Protein AF-A0A443PUS0-F1 (afdb_monomer_lite)

Structure (mmCIF, N/CA/C/O backbone):
data_AF-A0A443PUS0-F1
#
_entry.id   AF-A0A443PUS0-F1
#
loop_
_atom_site.group_PDB
_atom_site.id
_atom_site.type_symbol
_atom_site.label_atom_id
_atom_site.label_alt_id
_atom_site.label_comp_id
_atom_site.label_asym_id
_atom_site.label_entity_id
_atom_site.label_seq_id
_atom_site.pdbx_PDB_ins_code
_atom_site.Cartn_x
_atom_site.Cartn_y
_atom_site.Cartn_z
_atom_site.occupancy
_atom_site.B_iso_or_equiv
_atom_site.auth_seq_id
_atom_site.auth_comp_id
_atom_site.auth_asym_id
_atom_site.auth_atom_id
_atom_site.pdbx_PDB_model_num
ATOM 1 N N . MET A 1 1 ? 34.092 22.633 -26.214 1.00 32.47 1 MET A N 1
ATOM 2 C CA . MET A 1 1 ? 33.643 21.287 -26.630 1.00 32.47 1 MET A CA 1
ATOM 3 C C . MET A 1 1 ? 32.638 20.816 -25.597 1.00 32.47 1 MET A C 1
ATOM 5 O O . MET A 1 1 ? 33.023 20.599 -24.460 1.00 32.47 1 MET A O 1
ATOM 9 N N . ASN A 1 2 ? 31.353 20.812 -25.953 1.00 32.34 2 ASN A N 1
ATOM 10 C CA . ASN A 1 2 ? 30.257 20.504 -25.036 1.00 32.34 2 ASN A CA 1
ATOM 11 C C . ASN A 1 2 ? 29.995 18.992 -25.104 1.00 32.34 2 ASN A C 1
ATOM 13 O O . ASN A 1 2 ? 29.361 18.514 -26.045 1.00 32.34 2 ASN A O 1
ATOM 17 N N . SER A 1 3 ? 30.584 18.225 -24.187 1.00 38.22 3 SER A N 1
ATOM 18 C CA . SER A 1 3 ? 30.363 16.783 -24.092 1.00 38.22 3 SER A CA 1
ATOM 19 C C . SER A 1 3 ? 28.997 16.539 -23.458 1.00 38.22 3 SER A C 1
ATOM 21 O O . SER A 1 3 ? 28.865 16.462 -22.238 1.00 38.22 3 SER A O 1
ATOM 23 N N . ASN A 1 4 ? 27.975 16.433 -24.306 1.00 37.88 4 ASN A N 1
ATOM 24 C CA . ASN A 1 4 ? 26.692 15.845 -23.945 1.00 37.88 4 ASN A CA 1
ATOM 25 C C . ASN A 1 4 ? 26.927 14.371 -23.578 1.00 37.88 4 ASN A C 1
ATOM 27 O O . ASN A 1 4 ? 26.818 13.492 -24.432 1.00 37.88 4 ASN A O 1
ATOM 31 N N . ASN A 1 5 ? 27.261 14.102 -22.316 1.00 39.91 5 ASN A N 1
ATOM 32 C CA . ASN A 1 5 ? 27.166 12.769 -21.731 1.00 39.91 5 ASN A CA 1
ATOM 33 C C . ASN A 1 5 ? 25.681 12.385 -21.679 1.00 39.91 5 ASN A C 1
ATOM 35 O O . ASN A 1 5 ? 25.011 12.558 -20.663 1.00 39.91 5 ASN A O 1
ATOM 39 N N . ARG A 1 6 ? 25.141 11.883 -22.794 1.00 48.59 6 ARG A N 1
ATOM 40 C CA . ARG A 1 6 ? 23.948 11.040 -22.737 1.00 48.59 6 ARG A CA 1
ATOM 41 C C . ARG A 1 6 ? 24.389 9.741 -22.082 1.00 48.59 6 ARG A C 1
ATOM 43 O O . ARG A 1 6 ? 25.173 8.998 -22.664 1.00 48.59 6 ARG A O 1
ATOM 50 N N . PHE A 1 7 ? 23.927 9.502 -20.862 1.00 56.00 7 PHE A N 1
ATOM 51 C CA . PHE A 1 7 ? 24.002 8.183 -20.251 1.00 56.00 7 PHE A CA 1
ATOM 52 C C . PHE A 1 7 ? 23.405 7.173 -21.244 1.00 56.00 7 PHE A C 1
ATOM 54 O O . PHE A 1 7 ? 22.243 7.303 -21.626 1.00 56.00 7 PHE A O 1
ATOM 61 N N . ASN A 1 8 ? 24.207 6.215 -21.714 1.00 60.84 8 ASN A N 1
ATOM 62 C CA . ASN A 1 8 ? 23.694 5.087 -22.487 1.00 60.84 8 ASN A CA 1
ATOM 63 C C . ASN A 1 8 ? 22.970 4.167 -21.502 1.00 60.84 8 ASN A C 1
ATOM 65 O O . ASN A 1 8 ? 23.595 3.343 -20.839 1.00 60.84 8 ASN A O 1
ATOM 69 N N . LEU A 1 9 ? 21.666 4.386 -21.357 1.00 65.19 9 LEU A N 1
ATOM 70 C CA . LEU A 1 9 ? 20.780 3.536 -20.572 1.00 65.19 9 LEU A CA 1
ATOM 71 C C . LEU A 1 9 ? 20.687 2.158 -21.226 1.00 65.19 9 LEU A C 1
ATOM 73 O O . LEU A 1 9 ? 20.678 2.059 -22.456 1.00 65.19 9 LEU A O 1
ATOM 77 N N . SER A 1 10 ? 20.579 1.099 -20.421 1.00 74.88 10 SER A N 1
ATOM 78 C CA . SER A 1 10 ? 20.200 -0.201 -20.973 1.00 74.88 10 SER A CA 1
ATOM 79 C C . SER A 1 10 ? 18.776 -0.134 -21.544 1.00 74.88 10 SER A C 1
ATOM 81 O O . SER A 1 10 ? 17.984 0.758 -21.212 1.00 74.88 10 SER A O 1
ATOM 83 N N . GLU A 1 11 ? 18.423 -1.076 -22.420 1.00 74.69 11 GLU A N 1
ATOM 84 C CA . GLU A 1 11 ? 17.060 -1.157 -22.956 1.00 74.69 11 GLU A CA 1
ATOM 85 C C . GLU A 1 11 ? 16.030 -1.358 -21.830 1.00 74.69 11 GLU A C 1
ATOM 87 O O . GLU A 1 11 ? 14.975 -0.722 -21.836 1.00 74.69 11 GLU A O 1
ATOM 92 N N . ARG A 1 12 ? 16.388 -2.155 -20.814 1.00 70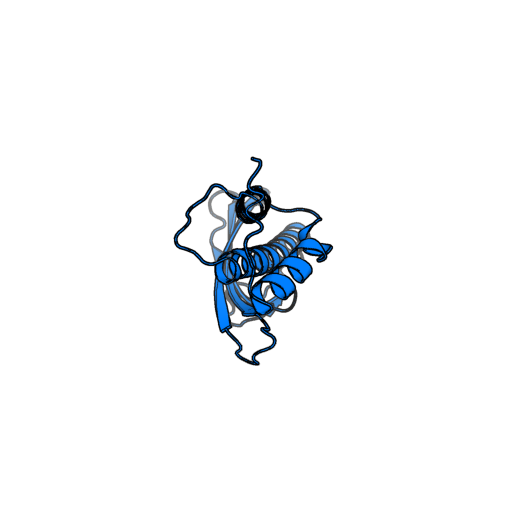.62 12 ARG A N 1
ATOM 93 C CA . ARG A 1 12 ? 15.580 -2.388 -19.609 1.00 70.62 12 ARG A CA 1
ATOM 94 C C . ARG A 1 12 ? 15.378 -1.103 -18.801 1.00 70.62 12 ARG A C 1
ATOM 96 O O . ARG A 1 12 ? 14.237 -0.748 -18.512 1.00 70.62 12 ARG A O 1
ATOM 103 N N . ASP A 1 13 ? 16.450 -0.352 -18.533 1.00 73.75 13 ASP A N 1
ATOM 104 C CA . ASP A 1 13 ? 16.368 0.944 -17.835 1.00 73.75 13 ASP A CA 1
ATOM 105 C C . ASP A 1 13 ? 15.478 1.939 -18.592 1.00 73.75 13 ASP A C 1
ATOM 107 O O . ASP A 1 13 ? 14.670 2.650 -17.996 1.00 73.75 13 ASP A O 1
ATOM 111 N N . SER A 1 14 ? 15.601 1.975 -19.921 1.00 75.25 14 SER A N 1
ATOM 112 C CA . SER A 1 14 ? 14.847 2.899 -20.775 1.00 75.25 14 SER A CA 1
ATOM 113 C C . SER A 1 14 ? 13.349 2.592 -20.772 1.00 75.25 14 SER A C 1
ATOM 115 O O . SER A 1 14 ? 12.528 3.508 -20.725 1.00 75.25 14 SER A O 1
ATOM 117 N N . ARG A 1 15 ? 12.970 1.309 -20.813 1.00 74.94 15 ARG A N 1
ATOM 118 C CA . ARG A 1 15 ? 11.564 0.884 -20.743 1.00 74.94 15 ARG A CA 1
ATOM 119 C C . ARG A 1 15 ? 10.951 1.217 -19.387 1.00 74.94 15 ARG A C 1
ATOM 121 O O . ARG A 1 15 ? 9.870 1.804 -19.342 1.00 74.94 15 ARG A O 1
ATOM 128 N N . LEU A 1 16 ? 11.657 0.907 -18.300 1.00 74.25 16 LEU A N 1
ATOM 129 C CA . LEU A 1 16 ? 11.172 1.150 -16.944 1.00 74.25 16 LEU A CA 1
ATOM 130 C C . LEU A 1 16 ? 11.025 2.652 -16.653 1.00 74.25 16 LEU A C 1
ATOM 132 O O . LEU A 1 16 ? 9.997 3.086 -16.134 1.00 74.25 16 LEU A O 1
ATOM 136 N N . LEU A 1 17 ? 11.999 3.459 -17.080 1.00 75.06 17 LEU A N 1
ATOM 137 C CA . LEU A 1 17 ? 11.934 4.915 -16.975 1.00 75.06 17 LEU A CA 1
ATOM 138 C C . LEU A 1 17 ? 10.757 5.494 -17.772 1.00 75.06 17 LEU A C 1
ATOM 140 O O . LEU A 1 17 ? 10.027 6.342 -17.265 1.00 75.06 17 LEU A O 1
ATOM 144 N N . ASN A 1 18 ? 10.527 5.012 -18.997 1.00 76.69 18 ASN A N 1
ATOM 145 C CA . ASN A 1 18 ? 9.378 5.438 -19.796 1.00 76.69 18 ASN A CA 1
ATOM 146 C C . ASN A 1 18 ? 8.045 5.057 -19.146 1.00 76.69 18 ASN A C 1
ATOM 148 O O . ASN A 1 18 ? 7.104 5.845 -19.209 1.00 76.69 18 ASN A O 1
ATOM 152 N N . ARG A 1 19 ? 7.945 3.886 -18.509 1.00 76.00 19 ARG A N 1
ATOM 153 C CA . ARG A 1 19 ? 6.742 3.499 -17.761 1.00 76.00 19 ARG A CA 1
ATOM 154 C C . ARG A 1 19 ? 6.471 4.478 -16.621 1.00 76.00 19 ARG A C 1
ATOM 156 O O . ARG A 1 19 ? 5.338 4.909 -16.470 1.00 76.00 19 ARG A O 1
ATOM 163 N N . ILE A 1 20 ? 7.508 4.879 -15.887 1.00 73.75 20 ILE A N 1
ATOM 164 C CA . ILE A 1 20 ? 7.381 5.828 -14.774 1.00 73.75 20 ILE A CA 1
ATOM 165 C C . ILE A 1 20 ? 6.938 7.209 -15.250 1.00 73.75 20 ILE A C 1
ATOM 167 O O . ILE A 1 20 ? 6.000 7.780 -14.707 1.00 73.75 20 ILE A O 1
ATOM 171 N N . LEU A 1 21 ? 7.591 7.740 -16.285 1.00 72.69 21 LEU A N 1
ATOM 172 C CA . LEU A 1 21 ? 7.293 9.080 -16.799 1.00 72.69 21 LEU A CA 1
ATOM 173 C C . LEU A 1 21 ? 5.885 9.197 -17.398 1.00 72.69 21 LEU A C 1
ATOM 175 O O . LEU A 1 21 ? 5.341 10.296 -17.456 1.00 72.69 21 LEU A O 1
ATOM 179 N N . ASN A 1 22 ? 5.313 8.082 -17.858 1.00 74.38 22 ASN A N 1
ATOM 180 C CA . ASN A 1 22 ? 4.002 8.052 -18.498 1.00 74.38 22 ASN A CA 1
ATOM 181 C C . ASN A 1 22 ? 2.890 7.479 -17.608 1.00 74.38 22 ASN A C 1
ATOM 183 O O . ASN A 1 22 ? 1.750 7.425 -18.067 1.00 74.38 22 ASN A O 1
ATOM 187 N N . ASP A 1 23 ? 3.172 7.043 -16.376 1.00 71.75 23 ASP A N 1
ATOM 188 C CA . ASP A 1 23 ? 2.122 6.554 -15.480 1.00 71.75 23 ASP A CA 1
ATOM 189 C C . ASP A 1 23 ? 1.341 7.754 -14.912 1.00 71.75 23 ASP A C 1
ATOM 191 O O . ASP A 1 23 ? 1.892 8.546 -14.141 1.00 71.75 23 ASP A O 1
ATOM 195 N N . PRO A 1 24 ? 0.052 7.916 -15.265 1.00 64.50 24 PRO A N 1
ATOM 196 C CA . PRO A 1 24 ? -0.748 9.039 -14.792 1.00 64.50 24 PRO A CA 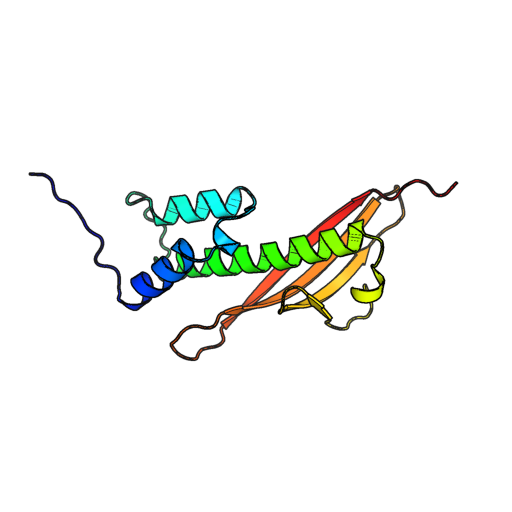1
ATOM 197 C C . PRO A 1 24 ? -0.965 8.990 -13.277 1.00 64.50 24 PRO A C 1
ATOM 199 O O . PRO A 1 24 ? -1.057 10.042 -12.651 1.00 64.50 24 PRO A O 1
ATOM 202 N N . ASN A 1 25 ? -0.974 7.795 -12.679 1.00 61.16 25 ASN A N 1
ATOM 203 C CA . ASN A 1 25 ? -1.093 7.636 -11.233 1.00 61.16 25 ASN A CA 1
ATOM 204 C C . ASN A 1 25 ? 0.214 7.993 -10.525 1.00 61.16 25 ASN A C 1
ATOM 206 O O . ASN A 1 25 ? 0.174 8.331 -9.348 1.00 61.16 25 ASN A O 1
ATOM 210 N N . LEU A 1 26 ? 1.354 7.962 -11.240 1.00 61.22 26 LEU A N 1
ATOM 211 C CA . LEU A 1 26 ? 2.616 8.516 -10.755 1.00 61.22 26 LEU A CA 1
ATOM 212 C C . LEU A 1 26 ? 2.760 10.040 -10.929 1.00 61.22 26 LEU A C 1
ATOM 214 O O . LEU A 1 26 ? 3.757 10.633 -10.520 1.00 61.22 26 LEU A O 1
ATOM 218 N N . ASN A 1 27 ? 1.766 10.704 -11.506 1.00 51.03 27 ASN A N 1
ATOM 219 C CA . ASN A 1 27 ? 1.814 12.142 -11.759 1.00 51.03 27 ASN A CA 1
ATOM 220 C C . ASN A 1 27 ? 0.827 12.927 -10.879 1.00 51.03 27 ASN A C 1
ATOM 222 O O . ASN A 1 27 ? 0.946 14.140 -10.718 1.00 51.03 27 ASN A O 1
ATOM 226 N N . THR A 1 28 ? -0.147 12.248 -10.274 1.00 48.34 28 THR A N 1
ATOM 227 C CA . THR A 1 28 ? -1.201 12.874 -9.476 1.00 48.34 28 THR A CA 1
ATOM 228 C C . THR A 1 28 ? -1.086 12.452 -8.014 1.00 48.34 28 THR A C 1
ATOM 230 O O . THR A 1 28 ? -1.368 11.307 -7.690 1.00 48.34 28 THR A O 1
ATOM 233 N N . ASN A 1 29 ? -0.730 13.401 -7.142 1.00 51.22 29 ASN A N 1
ATOM 234 C CA . ASN A 1 29 ? -0.770 13.309 -5.671 1.00 51.22 29 ASN A CA 1
ATOM 235 C C . ASN A 1 29 ? 0.334 12.514 -4.969 1.00 51.22 29 ASN A C 1
ATOM 237 O O . ASN A 1 29 ? 0.075 11.732 -4.059 1.00 51.22 29 ASN A O 1
ATOM 241 N N . TYR A 1 30 ? 1.596 12.806 -5.278 1.00 54.91 30 TYR A N 1
ATOM 242 C CA . TYR A 1 30 ? 2.678 12.261 -4.470 1.00 54.91 30 TYR A CA 1
ATOM 243 C C . TYR A 1 30 ? 3.019 13.020 -3.200 1.00 54.91 30 TYR A C 1
ATOM 245 O O . TYR A 1 30 ? 3.169 14.241 -3.186 1.00 54.91 30 TYR A O 1
ATOM 253 N N . SER A 1 31 ? 3.237 12.247 -2.130 1.00 55.94 31 SER A N 1
ATOM 254 C CA . SER A 1 31 ? 4.003 12.695 -0.973 1.00 55.94 31 SER A CA 1
ATOM 255 C C . SER A 1 31 ? 5.368 13.200 -1.461 1.00 55.94 31 SER A C 1
ATOM 257 O O . SER A 1 31 ? 5.999 12.549 -2.296 1.00 55.94 31 SER A O 1
ATOM 259 N N . GLN A 1 32 ? 5.835 14.335 -0.926 1.00 56.56 32 GLN A N 1
ATOM 260 C CA . GLN A 1 32 ? 7.132 14.963 -1.247 1.00 56.56 32 GLN A CA 1
ATOM 261 C C . GLN A 1 32 ? 8.299 13.976 -1.524 1.00 56.56 32 GLN A C 1
ATOM 263 O O . GLN A 1 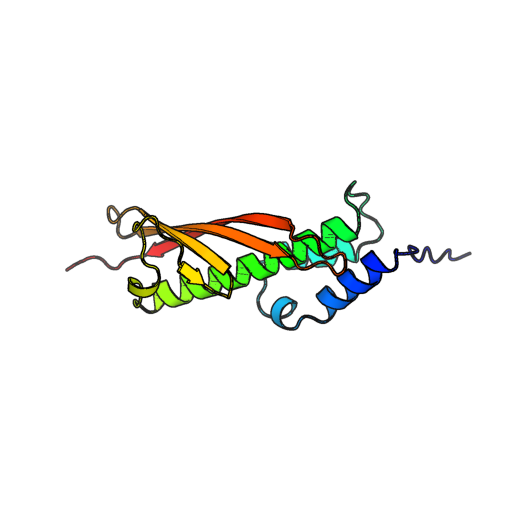32 ? 8.999 14.189 -2.516 1.00 56.56 32 GLN A O 1
ATOM 268 N N . PRO A 1 33 ? 8.473 12.863 -0.770 1.00 58.44 33 PRO A N 1
ATOM 269 C CA . PRO A 1 33 ? 9.535 11.888 -1.039 1.00 58.44 33 PRO A CA 1
ATOM 270 C C . PRO A 1 33 ? 9.592 11.319 -2.470 1.00 58.44 33 PRO A C 1
ATOM 272 O O . PRO A 1 33 ? 10.681 11.056 -2.975 1.00 58.44 33 PRO A O 1
ATOM 275 N N . ILE A 1 34 ? 8.456 11.125 -3.151 1.00 60.47 34 ILE A N 1
ATOM 276 C CA . ILE A 1 34 ? 8.438 10.502 -4.490 1.00 60.47 34 ILE A CA 1
ATOM 277 C C . ILE A 1 34 ? 8.816 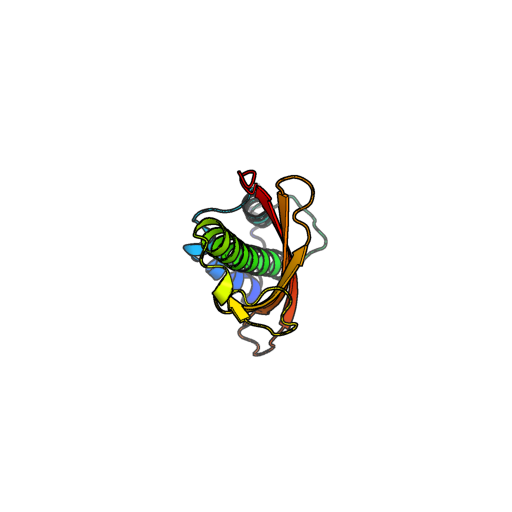11.518 -5.576 1.00 60.47 34 ILE A C 1
ATOM 279 O O . ILE A 1 34 ? 9.506 11.173 -6.534 1.00 60.47 34 ILE A O 1
ATOM 283 N N . ILE A 1 35 ? 8.443 12.789 -5.395 1.00 65.62 35 ILE A N 1
ATOM 284 C CA . ILE A 1 35 ? 8.846 13.886 -6.288 1.00 65.62 35 ILE A CA 1
ATOM 285 C C . ILE A 1 35 ? 10.365 14.091 -6.216 1.00 65.62 35 ILE A C 1
ATOM 287 O O . ILE A 1 35 ? 11.024 14.195 -7.252 1.00 65.62 35 ILE A O 1
ATOM 291 N N . GLU A 1 36 ? 10.932 14.093 -5.006 1.00 63.97 36 GLU A N 1
ATOM 292 C CA . GLU A 1 36 ? 12.383 14.178 -4.802 1.00 63.97 36 GLU A CA 1
ATOM 293 C C . GLU A 1 36 ? 13.116 12.976 -5.419 1.00 63.97 36 GLU A C 1
ATOM 295 O O . GLU A 1 36 ? 14.158 13.144 -6.062 1.00 63.97 36 GLU A O 1
ATOM 300 N N . LEU A 1 37 ? 12.545 11.771 -5.314 1.00 65.81 37 LEU A N 1
ATOM 301 C CA . LEU A 1 37 ? 13.109 10.566 -5.920 1.00 65.81 37 LEU A CA 1
ATOM 302 C C . LEU A 1 37 ? 13.081 10.620 -7.459 1.00 65.81 37 LEU A C 1
ATOM 304 O O . LEU A 1 37 ? 14.110 10.353 -8.083 1.00 65.81 37 LEU A O 1
ATOM 308 N N . ILE A 1 38 ? 11.973 11.043 -8.083 1.00 67.19 38 ILE A N 1
ATOM 309 C CA . ILE A 1 38 ? 11.880 11.257 -9.543 1.00 67.19 38 ILE A CA 1
ATOM 310 C C . ILE A 1 38 ? 12.920 12.292 -10.002 1.00 67.19 38 ILE A C 1
ATOM 312 O O . ILE A 1 38 ? 13.662 12.053 -10.960 1.00 67.19 38 ILE A O 1
ATOM 316 N N . ALA A 1 39 ? 13.038 13.416 -9.288 1.00 69.62 39 ALA A N 1
ATOM 317 C CA . ALA A 1 39 ? 14.034 14.446 -9.582 1.00 69.62 39 ALA A CA 1
ATOM 318 C C . ALA A 1 39 ? 15.476 13.914 -9.470 1.00 69.62 39 ALA A C 1
ATOM 320 O O . ALA A 1 39 ? 16.350 14.311 -10.247 1.00 69.62 39 ALA A O 1
ATOM 321 N N . SER A 1 40 ? 15.732 12.970 -8.558 1.00 67.00 40 SER A N 1
ATOM 322 C CA . SER A 1 40 ? 17.044 12.334 -8.397 1.00 67.00 40 SER A CA 1
ATOM 323 C C . SER A 1 40 ? 17.414 11.382 -9.547 1.00 67.00 40 SER A C 1
ATOM 325 O O . SER A 1 40 ? 18.597 11.234 -9.859 1.00 67.00 40 SER A O 1
ATOM 327 N N . ILE A 1 41 ? 16.433 10.764 -10.219 1.00 64.69 41 ILE A N 1
ATOM 328 C CA . ILE A 1 41 ? 16.674 9.944 -11.421 1.00 64.69 41 ILE A CA 1
ATOM 329 C C . ILE A 1 41 ? 17.100 10.816 -12.596 1.00 64.69 41 ILE A C 1
ATOM 331 O O . ILE A 1 41 ? 18.017 10.463 -13.335 1.00 64.69 41 ILE A O 1
ATOM 335 N N . LEU A 1 42 ? 16.450 11.966 -12.751 1.00 65.81 42 LEU A N 1
ATOM 336 C CA . LEU A 1 42 ? 16.709 12.904 -13.842 1.00 65.81 42 LEU A CA 1
ATOM 337 C C . LEU A 1 42 ? 17.988 13.730 -13.624 1.00 65.81 42 LEU A C 1
ATOM 339 O O . LEU A 1 42 ? 18.439 14.416 -14.541 1.00 65.81 42 LEU A O 1
ATOM 343 N N . SER A 1 43 ? 18.582 13.657 -12.428 1.00 67.06 43 SER A N 1
ATOM 344 C CA . SER A 1 43 ? 19.778 14.407 -12.046 1.00 67.06 43 SER A CA 1
ATOM 345 C C . SER A 1 43 ? 21.064 13.670 -12.462 1.00 67.06 43 SER A C 1
ATOM 347 O O . SER A 1 43 ? 21.408 12.648 -11.865 1.00 67.06 43 SER A O 1
ATOM 349 N N . PRO A 1 44 ? 21.851 14.200 -13.420 1.00 55.16 44 PRO A N 1
ATOM 350 C CA . PRO A 1 44 ? 23.074 13.555 -13.913 1.00 55.16 44 PRO A CA 1
ATOM 351 C C . PRO A 1 44 ? 24.256 13.591 -12.923 1.00 55.16 44 PRO A C 1
ATOM 353 O O . PRO A 1 44 ? 25.304 13.016 -13.207 1.00 55.16 44 PRO A O 1
ATOM 356 N N . SER A 1 45 ? 24.121 14.289 -11.789 1.00 55.59 45 SER A N 1
ATOM 357 C CA . SER A 1 45 ? 25.203 14.571 -10.832 1.00 55.59 45 SER A CA 1
ATOM 358 C C . SER A 1 45 ? 25.257 13.640 -9.618 1.00 55.59 45 SER A C 1
ATOM 360 O O . SER A 1 45 ? 26.256 13.646 -8.901 1.00 55.59 45 SER A O 1
ATOM 362 N N . LEU A 1 46 ? 24.218 12.843 -9.360 1.00 50.78 46 LEU A N 1
ATOM 363 C CA . LEU A 1 46 ? 24.166 11.996 -8.171 1.00 50.78 46 LEU A CA 1
ATOM 364 C C . LEU A 1 46 ? 24.702 10.599 -8.484 1.00 50.78 46 LEU A C 1
ATOM 366 O O . LEU A 1 46 ? 23.997 9.723 -8.996 1.00 50.78 46 LEU A O 1
ATOM 370 N N . SER A 1 47 ? 25.961 10.393 -8.098 1.00 55.84 47 SER A N 1
ATOM 371 C CA . SER A 1 47 ? 26.595 9.088 -7.921 1.00 55.84 47 SER A CA 1
ATOM 372 C C . SER A 1 47 ? 25.967 8.317 -6.749 1.00 55.84 47 SER A C 1
ATOM 374 O O . SER A 1 47 ? 26.676 7.868 -5.847 1.00 55.84 47 SER A O 1
ATOM 376 N N . LEU A 1 48 ? 24.640 8.159 -6.708 1.00 51.72 48 LEU A N 1
ATOM 377 C CA . LEU A 1 48 ? 24.098 7.075 -5.898 1.00 51.72 48 LEU A CA 1
ATOM 378 C C . LEU A 1 48 ? 24.642 5.784 -6.506 1.00 51.72 48 LEU A C 1
ATOM 380 O O . LEU A 1 48 ? 24.477 5.554 -7.704 1.00 51.72 48 LEU A O 1
ATOM 384 N N . SER A 1 49 ? 25.248 4.942 -5.672 1.00 64.00 49 SER A N 1
ATOM 385 C CA . SER A 1 49 ? 25.708 3.573 -5.962 1.00 64.00 49 SER A CA 1
ATOM 386 C C . SER A 1 49 ? 24.602 2.627 -6.463 1.00 64.00 49 SER A C 1
ATOM 388 O O . SER A 1 49 ? 24.823 1.429 -6.602 1.00 64.00 49 SER A O 1
ATOM 390 N N . ILE A 1 50 ? 23.409 3.166 -6.704 1.00 67.44 50 ILE A N 1
ATOM 391 C CA . ILE A 1 50 ? 22.175 2.492 -7.062 1.00 67.44 50 ILE A CA 1
ATOM 392 C C . ILE A 1 50 ? 21.924 2.732 -8.555 1.00 67.44 50 ILE A C 1
ATOM 394 O O . ILE A 1 50 ? 21.907 3.884 -9.012 1.00 67.44 50 ILE A O 1
ATOM 398 N N . SER A 1 51 ? 21.745 1.636 -9.298 1.00 76.31 51 SER A N 1
ATOM 399 C CA . SER A 1 51 ? 21.473 1.642 -10.738 1.00 76.31 51 SER A CA 1
ATOM 400 C C . SER A 1 51 ? 20.155 2.352 -11.061 1.00 76.31 51 SER A C 1
ATOM 402 O O . SER A 1 51 ? 19.296 2.540 -10.201 1.00 76.31 51 SER A O 1
ATOM 404 N N . ILE A 1 52 ? 19.980 2.761 -12.317 1.00 72.88 52 ILE A N 1
ATOM 405 C CA . ILE A 1 52 ? 18.747 3.426 -12.757 1.00 72.88 52 ILE A CA 1
ATOM 406 C C . ILE A 1 52 ? 17.549 2.486 -12.633 1.00 72.88 52 ILE A C 1
ATOM 408 O O . ILE A 1 52 ? 16.508 2.932 -12.158 1.00 72.88 52 ILE A O 1
ATOM 412 N N . TYR A 1 53 ? 17.725 1.201 -12.944 1.00 76.00 53 TYR A N 1
ATOM 413 C CA . TYR A 1 53 ? 16.770 0.142 -12.635 1.00 76.00 53 TYR A CA 1
ATOM 414 C C . TYR A 1 53 ? 16.299 0.182 -11.178 1.00 76.00 53 TYR A C 1
ATOM 416 O O . TYR A 1 53 ? 15.105 0.325 -10.932 1.00 76.00 53 TYR A O 1
ATOM 424 N N . GLU A 1 54 ? 17.220 0.143 -10.213 1.00 76.94 54 GLU A N 1
ATOM 425 C CA . GLU A 1 54 ? 16.861 0.150 -8.791 1.00 76.94 54 GLU A CA 1
ATOM 426 C C . GLU A 1 54 ? 16.165 1.452 -8.376 1.00 76.94 54 GLU A C 1
ATOM 428 O O . GLU A 1 54 ? 15.184 1.430 -7.636 1.00 76.94 54 GLU A O 1
ATOM 433 N N . ARG A 1 55 ? 16.595 2.607 -8.902 1.00 75.69 55 ARG A N 1
ATOM 434 C CA . ARG A 1 55 ? 15.901 3.878 -8.628 1.00 75.69 55 ARG A CA 1
ATOM 435 C C . ARG A 1 55 ? 14.475 3.874 -9.179 1.00 75.69 55 ARG A C 1
ATOM 437 O O . ARG A 1 55 ? 13.546 4.291 -8.494 1.00 75.69 55 ARG A O 1
ATOM 444 N N . CYS A 1 56 ? 14.298 3.408 -10.412 1.00 76.31 56 CYS A N 1
ATOM 445 C CA . CYS A 1 56 ? 12.992 3.306 -11.053 1.00 76.31 56 CYS A CA 1
ATOM 446 C C . CYS A 1 56 ? 12.078 2.340 -10.288 1.00 76.31 56 CYS A C 1
ATOM 448 O O . CYS A 1 56 ? 10.916 2.638 -10.024 1.00 76.31 56 CYS A O 1
ATOM 450 N N . ARG A 1 57 ? 12.630 1.204 -9.868 1.00 78.81 57 ARG A N 1
ATOM 451 C CA . ARG A 1 57 ? 11.954 0.205 -9.051 1.00 78.81 57 ARG A CA 1
ATOM 452 C C . ARG A 1 57 ? 11.417 0.798 -7.747 1.00 78.81 57 ARG A C 1
ATOM 454 O O . ARG A 1 57 ? 10.236 0.631 -7.458 1.00 78.81 57 ARG A O 1
ATOM 461 N N . LEU A 1 58 ? 12.240 1.559 -7.021 1.00 79.62 58 LEU A N 1
ATOM 462 C CA . LEU A 1 58 ? 11.829 2.255 -5.795 1.00 79.62 58 LEU A CA 1
ATOM 463 C C . LEU A 1 58 ? 10.673 3.240 -6.026 1.00 79.62 58 LEU A C 1
ATOM 465 O O . LEU A 1 58 ? 9.784 3.333 -5.185 1.00 79.62 58 LEU A O 1
ATOM 469 N N . ILE A 1 59 ? 10.645 3.946 -7.162 1.00 78.44 59 ILE A N 1
ATOM 470 C CA . ILE A 1 59 ? 9.530 4.851 -7.497 1.00 78.44 59 ILE A CA 1
ATOM 471 C C . ILE A 1 59 ? 8.228 4.079 -7.681 1.00 78.44 59 ILE A C 1
ATOM 473 O O . ILE A 1 59 ? 7.190 4.517 -7.190 1.00 78.44 59 ILE A O 1
ATOM 477 N N . ILE A 1 60 ? 8.271 2.944 -8.381 1.00 79.00 60 ILE A N 1
ATOM 478 C CA . ILE A 1 60 ? 7.073 2.130 -8.604 1.00 79.00 60 ILE A CA 1
ATOM 479 C C . ILE A 1 60 ? 6.544 1.611 -7.267 1.00 79.00 60 ILE A C 1
ATOM 481 O O . ILE A 1 60 ? 5.355 1.754 -7.000 1.00 79.00 60 ILE A O 1
ATOM 485 N N . VAL A 1 61 ? 7.422 1.079 -6.408 1.00 82.75 61 VAL A N 1
ATOM 486 C CA . VAL A 1 61 ? 7.041 0.623 -5.061 1.00 82.75 61 VAL A CA 1
ATOM 487 C C . VAL A 1 61 ? 6.394 1.759 -4.281 1.00 82.75 61 VAL A C 1
ATOM 489 O O . VAL A 1 61 ? 5.262 1.621 -3.836 1.00 82.75 61 VAL A O 1
ATOM 492 N N . ALA A 1 62 ? 7.053 2.914 -4.191 1.00 82.12 62 ALA A N 1
ATOM 493 C CA . ALA A 1 62 ? 6.527 4.048 -3.441 1.00 82.12 62 ALA A CA 1
ATOM 494 C C . ALA A 1 62 ? 5.171 4.546 -3.985 1.00 82.12 62 ALA A C 1
ATOM 496 O O . ALA A 1 62 ? 4.310 4.974 -3.214 1.00 82.12 62 ALA A O 1
ATOM 497 N N . GLY A 1 63 ? 4.958 4.461 -5.301 1.00 81.88 63 GLY A N 1
ATOM 498 C CA . GLY A 1 63 ? 3.679 4.773 -5.932 1.00 81.88 63 GLY A CA 1
ATOM 499 C C . GLY A 1 63 ? 2.560 3.804 -5.554 1.00 81.88 63 GLY A C 1
ATOM 500 O O . GLY A 1 63 ? 1.464 4.230 -5.192 1.00 81.88 63 GLY A O 1
ATOM 501 N N . GLU A 1 64 ? 2.836 2.502 -5.574 1.00 87.06 64 GLU A N 1
ATOM 502 C CA . GLU A 1 64 ? 1.878 1.483 -5.136 1.00 87.06 64 GLU A CA 1
ATOM 503 C C . GLU A 1 64 ? 1.588 1.581 -3.627 1.00 87.06 64 GLU A C 1
ATOM 505 O O . GLU A 1 64 ? 0.428 1.513 -3.218 1.00 87.06 64 GLU A O 1
ATOM 510 N N . GLU A 1 65 ? 2.602 1.856 -2.798 1.00 88.56 65 GLU A N 1
ATOM 511 C CA . GLU A 1 65 ? 2.415 2.136 -1.367 1.00 88.56 65 GLU A CA 1
ATOM 512 C C . GLU A 1 65 ? 1.503 3.347 -1.141 1.00 88.56 65 GLU A C 1
ATOM 514 O O . GLU A 1 65 ? 0.711 3.370 -0.194 1.00 88.56 65 GLU A O 1
ATOM 519 N N . ALA A 1 66 ? 1.615 4.369 -1.996 1.00 87.06 66 ALA A N 1
ATOM 520 C CA . ALA A 1 66 ? 0.773 5.552 -1.918 1.00 87.06 66 ALA A CA 1
ATOM 521 C C . ALA A 1 66 ? -0.692 5.256 -2.216 1.00 87.06 66 ALA A C 1
ATOM 523 O O . ALA A 1 66 ? -1.543 5.685 -1.440 1.00 87.06 66 ALA A O 1
ATOM 524 N N . LYS A 1 67 ? -0.975 4.448 -3.239 1.00 89.19 67 LYS A N 1
ATOM 525 C CA . LYS A 1 67 ? -2.342 4.010 -3.553 1.00 89.19 67 LYS A CA 1
ATOM 526 C C . LYS A 1 67 ? -2.969 3.240 -2.394 1.00 89.19 67 LYS A C 1
ATOM 528 O O . LYS A 1 67 ? -4.089 3.543 -1.993 1.00 89.19 67 LYS A O 1
ATOM 533 N N . VAL A 1 68 ? -2.227 2.293 -1.808 1.00 92.31 68 VAL A N 1
ATOM 534 C CA . VAL A 1 68 ? -2.702 1.534 -0.638 1.00 92.31 68 VAL A CA 1
ATOM 535 C C . VAL A 1 68 ? -3.010 2.476 0.523 1.00 92.31 68 VAL A C 1
ATOM 537 O O . VAL A 1 68 ? -4.079 2.390 1.121 1.00 92.31 68 VAL A O 1
ATOM 540 N N . ARG A 1 69 ? -2.094 3.398 0.839 1.00 93.25 69 ARG A N 1
ATOM 541 C CA . ARG A 1 69 ? -2.285 4.364 1.927 1.00 93.25 69 ARG A CA 1
ATOM 542 C C . ARG A 1 69 ? -3.508 5.243 1.699 1.00 93.25 69 ARG A C 1
ATOM 544 O O . ARG A 1 69 ? -4.290 5.419 2.625 1.00 93.25 69 ARG A O 1
ATOM 551 N N . GLU A 1 70 ? -3.662 5.800 0.501 1.00 92.38 70 GLU A N 1
ATOM 552 C CA . GLU A 1 70 ? -4.802 6.654 0.160 1.00 92.38 70 GLU A CA 1
ATOM 553 C C . GLU A 1 70 ? -6.129 5.911 0.313 1.00 92.38 70 GLU A C 1
ATOM 555 O O . GLU A 1 70 ? -7.061 6.456 0.903 1.00 92.38 70 GLU A O 1
ATOM 560 N N . GLU A 1 71 ? -6.206 4.658 -0.140 1.00 94.62 71 GLU A N 1
ATOM 561 C CA . GLU A 1 71 ? -7.421 3.854 -0.016 1.00 94.62 71 GLU A CA 1
ATOM 562 C C . GLU A 1 71 ? -7.725 3.488 1.444 1.00 94.62 71 GLU A C 1
ATOM 564 O O . GLU A 1 71 ? -8.862 3.661 1.881 1.00 94.62 71 GLU A O 1
ATOM 569 N N . ILE A 1 72 ? -6.724 3.085 2.239 1.00 94.38 72 ILE A N 1
ATOM 570 C CA . ILE A 1 72 ? -6.913 2.816 3.678 1.00 94.38 72 ILE A CA 1
ATOM 571 C C . ILE A 1 72 ? -7.388 4.075 4.399 1.00 94.38 72 ILE A C 1
ATOM 573 O O . ILE A 1 72 ? -8.385 4.027 5.115 1.00 94.38 72 ILE A O 1
ATOM 577 N N . VAL A 1 73 ? -6.715 5.211 4.194 1.00 93.62 73 VAL A N 1
ATOM 578 C CA . VAL A 1 73 ? -7.092 6.486 4.821 1.00 93.62 73 VAL A CA 1
ATOM 579 C C . VAL A 1 73 ? -8.497 6.903 4.390 1.00 93.62 73 VAL A C 1
ATOM 581 O O . VAL A 1 73 ? -9.290 7.326 5.228 1.00 93.62 73 VAL A O 1
ATOM 584 N N . SER A 1 74 ? -8.842 6.747 3.110 1.00 94.44 74 SER A N 1
ATOM 585 C CA . SER A 1 74 ? -10.181 7.048 2.599 1.00 94.44 74 SER A CA 1
ATOM 586 C C . SER A 1 74 ? -11.254 6.181 3.264 1.00 94.44 74 SER A C 1
ATOM 588 O O . SER A 1 74 ? -12.264 6.710 3.735 1.00 94.44 74 SER A O 1
ATOM 590 N N . ILE A 1 75 ? -11.020 4.869 3.374 1.00 95.00 75 ILE A N 1
ATOM 591 C CA . ILE A 1 75 ? -11.935 3.937 4.040 1.00 95.00 75 ILE A CA 1
ATOM 592 C C . ILE A 1 75 ? -12.081 4.294 5.523 1.00 95.00 75 ILE A C 1
ATOM 594 O O . ILE A 1 75 ? -13.211 4.382 6.010 1.00 95.00 75 ILE A O 1
ATOM 598 N N . THR A 1 76 ? -10.976 4.567 6.219 1.00 92.94 76 THR A N 1
ATOM 599 C CA . THR A 1 76 ? -10.981 4.999 7.622 1.00 92.94 76 THR A CA 1
ATOM 600 C C . THR A 1 76 ? -11.817 6.261 7.813 1.00 92.94 76 THR A C 1
ATOM 602 O O . THR A 1 76 ? -12.769 6.251 8.588 1.00 92.94 76 THR A O 1
ATOM 605 N N . LEU A 1 77 ? -11.545 7.314 7.038 1.00 91.25 77 LEU A N 1
ATOM 606 C CA . LEU A 1 77 ? -12.267 8.587 7.125 1.00 91.25 77 LEU A CA 1
ATOM 607 C C . LEU A 1 77 ? -13.751 8.473 6.747 1.00 91.25 77 LEU A C 1
ATOM 609 O O . LEU A 1 77 ? -14.569 9.255 7.226 1.00 91.25 77 LEU A O 1
ATOM 613 N N . SER A 1 78 ? -14.119 7.506 5.902 1.00 92.19 78 SER A N 1
ATOM 614 C CA . SER A 1 78 ? -15.521 7.235 5.559 1.00 92.19 78 SER A CA 1
ATOM 615 C C . SER A 1 78 ? -16.307 6.541 6.679 1.00 92.19 78 SER A C 1
ATOM 617 O O . SER A 1 78 ? -17.532 6.451 6.606 1.00 92.19 78 SER A O 1
ATOM 619 N N . GLY A 1 79 ? -15.617 6.001 7.690 1.00 89.31 79 GLY A N 1
ATOM 620 C CA . GLY A 1 79 ? -16.202 5.178 8.747 1.00 89.31 79 GLY A CA 1
ATOM 621 C C . GLY A 1 79 ? -16.512 3.731 8.336 1.00 89.31 79 GLY A C 1
ATOM 622 O O . GLY A 1 79 ? -16.817 2.915 9.206 1.00 89.31 79 GLY A O 1
ATOM 623 N N . ASN A 1 80 ? -16.381 3.359 7.054 1.00 90.44 80 ASN A N 1
ATOM 624 C CA . ASN A 1 80 ? -16.651 2.006 6.540 1.00 90.44 80 ASN A CA 1
ATOM 625 C C . ASN A 1 80 ? -15.497 1.013 6.800 1.00 90.44 80 ASN A C 1
ATOM 627 O O . ASN A 1 80 ? -15.001 0.309 5.914 1.00 90.44 80 ASN A O 1
ATOM 631 N N . THR A 1 81 ? -15.047 0.968 8.048 1.00 92.88 81 THR A N 1
ATOM 632 C CA . THR A 1 81 ? -13.831 0.255 8.458 1.00 92.88 81 THR A CA 1
ATOM 633 C C . THR A 1 81 ? -13.985 -1.265 8.540 1.00 92.88 81 THR A C 1
ATOM 635 O O . THR A 1 81 ? -12.984 -1.976 8.618 1.00 92.88 81 THR A O 1
ATOM 638 N N . GLU A 1 82 ? -15.209 -1.798 8.459 1.00 93.94 82 GLU A N 1
ATOM 639 C CA . GLU A 1 82 ? -15.467 -3.247 8.466 1.00 93.94 82 GLU A CA 1
ATOM 640 C C . GLU A 1 82 ? -14.762 -3.967 7.307 1.00 93.94 82 GLU A C 1
ATOM 642 O O . GLU A 1 82 ? -14.244 -5.075 7.472 1.00 93.94 82 GLU A O 1
ATOM 647 N N . SER A 1 83 ? -14.680 -3.302 6.150 1.00 93.12 83 SER A N 1
ATOM 648 C CA . SER A 1 83 ? -14.001 -3.807 4.951 1.00 93.12 83 SER A CA 1
ATOM 649 C C . SER A 1 83 ? -12.500 -4.049 5.154 1.00 93.12 83 SER A C 1
ATOM 651 O O . SER A 1 83 ? -11.938 -4.950 4.533 1.00 93.12 83 SER A O 1
ATOM 653 N N . LEU A 1 84 ? -11.867 -3.314 6.076 1.00 94.81 84 LEU A N 1
ATOM 654 C CA . LEU A 1 84 ? -10.443 -3.442 6.397 1.00 94.81 84 LEU A CA 1
ATOM 655 C C . LEU A 1 84 ? -10.139 -4.677 7.250 1.00 94.81 84 LEU A C 1
ATOM 657 O O . LEU A 1 84 ? -8.982 -5.077 7.355 1.00 94.81 84 LEU A O 1
ATOM 661 N N . ARG A 1 85 ? -11.162 -5.279 7.878 1.00 95.25 85 ARG A N 1
ATOM 662 C CA . ARG A 1 85 ? -11.039 -6.474 8.734 1.00 95.25 85 ARG A CA 1
ATOM 663 C C . ARG A 1 85 ? -9.868 -6.366 9.722 1.00 95.25 85 ARG A C 1
ATOM 665 O O . ARG A 1 85 ? -9.115 -7.326 9.918 1.00 95.25 85 ARG A O 1
ATOM 672 N N . ALA A 1 86 ? -9.718 -5.188 10.327 1.00 94.62 86 ALA A N 1
ATOM 673 C CA . ALA A 1 86 ? -8.618 -4.878 11.230 1.00 94.62 86 ALA A CA 1
ATOM 674 C C . ALA A 1 86 ? -8.514 -5.897 12.374 1.00 94.62 86 ALA A C 1
ATOM 676 O O . ALA A 1 86 ? -9.526 -6.352 12.910 1.00 94.62 86 ALA A O 1
ATOM 677 N N . ASN A 1 87 ? -7.284 -6.250 12.750 1.00 95.25 87 ASN A N 1
ATOM 678 C CA . ASN A 1 87 ? -6.962 -7.217 13.806 1.00 95.25 87 ASN A CA 1
ATOM 679 C C . ASN A 1 87 ? -7.498 -8.647 13.570 1.00 95.25 87 ASN A C 1
ATOM 681 O O . ASN A 1 87 ? -7.441 -9.479 14.473 1.00 95.25 87 ASN A O 1
ATOM 685 N N . SER A 1 88 ? -7.985 -8.977 12.366 1.00 93.88 88 SER A N 1
ATOM 686 C CA . SER A 1 88 ? -8.471 -10.331 12.048 1.00 93.88 88 SER A CA 1
ATOM 687 C C . SER A 1 88 ? -7.355 -11.358 11.821 1.00 93.88 88 SER A C 1
ATOM 689 O O . SER A 1 88 ? -7.627 -12.557 11.757 1.00 93.88 88 SER A O 1
ATOM 691 N N . GLY A 1 89 ? -6.111 -10.897 11.641 1.00 90.94 89 GLY A N 1
ATOM 692 C CA . GLY A 1 89 ? -4.983 -11.728 11.211 1.00 90.94 89 GLY A CA 1
ATOM 693 C C . GLY A 1 89 ? -5.087 -12.216 9.760 1.00 90.94 89 GLY A C 1
ATOM 694 O O . GLY A 1 89 ? -4.266 -13.027 9.337 1.00 90.94 89 GLY A O 1
ATOM 695 N N . GLN A 1 90 ? -6.087 -11.755 9.001 1.00 92.06 90 GLN A N 1
ATOM 696 C CA . GLN A 1 90 ? -6.290 -12.113 7.599 1.00 92.06 90 GLN A CA 1
ATOM 697 C C . 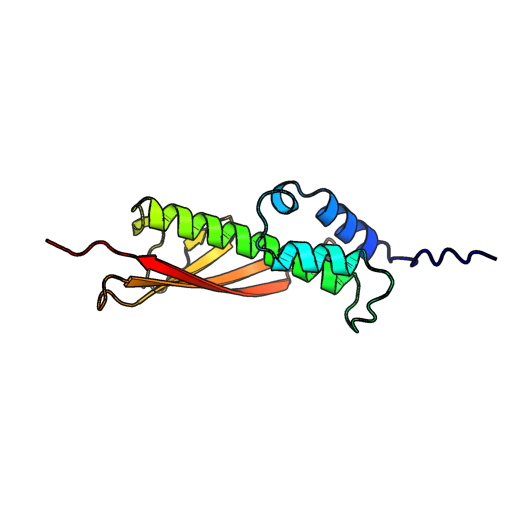GLN A 1 90 ? -5.941 -10.941 6.683 1.00 92.06 90 GLN A C 1
ATOM 699 O O . GLN A 1 90 ? -6.222 -9.788 7.004 1.00 92.06 90 GLN A O 1
ATOM 704 N N . GLY A 1 91 ? -5.361 -11.265 5.527 1.00 92.62 91 GLY A N 1
ATOM 705 C CA . GLY A 1 91 ? -5.123 -10.294 4.467 1.00 92.62 91 GLY A CA 1
ATOM 706 C C . GLY A 1 91 ? -6.422 -9.879 3.773 1.00 92.62 91 GLY A C 1
ATOM 707 O O . GLY A 1 91 ? -7.330 -10.696 3.586 1.00 92.62 91 GLY A O 1
ATOM 708 N N . VAL A 1 92 ? -6.503 -8.605 3.404 1.00 94.69 92 VAL A N 1
ATOM 709 C CA . VAL A 1 92 ? -7.574 -8.007 2.605 1.00 94.69 92 VAL A CA 1
ATOM 710 C C . VAL A 1 92 ? -6.992 -7.357 1.358 1.00 94.69 92 VAL A C 1
ATOM 712 O O . VAL A 1 92 ? -5.857 -6.886 1.363 1.00 94.69 92 VAL A O 1
ATOM 715 N N . MET A 1 93 ? -7.771 -7.338 0.277 1.00 94.50 93 MET A N 1
ATOM 716 C CA . MET A 1 93 ? -7.372 -6.654 -0.950 1.00 94.50 93 MET A CA 1
ATOM 717 C C . MET A 1 93 ? -7.637 -5.156 -0.812 1.00 94.50 93 MET A C 1
ATOM 719 O O . MET A 1 93 ? -8.783 -4.760 -0.617 1.00 94.50 93 MET A O 1
ATOM 723 N N . VAL A 1 94 ? -6.591 -4.347 -0.954 1.00 93.06 94 VAL A N 1
ATOM 724 C CA . VAL A 1 94 ? -6.644 -2.880 -0.960 1.00 93.06 94 VAL A CA 1
ATOM 725 C C . VAL A 1 94 ? -5.759 -2.383 -2.095 1.00 93.06 94 VAL A C 1
ATOM 727 O O . VAL A 1 94 ? -4.608 -2.801 -2.201 1.00 93.06 94 VAL A O 1
ATOM 730 N N . ALA A 1 95 ? -6.287 -1.534 -2.974 1.00 90.69 95 ALA A N 1
ATOM 731 C CA . ALA A 1 95 ? -5.593 -1.004 -4.149 1.00 90.69 95 ALA A CA 1
ATOM 732 C C . ALA A 1 95 ? -4.942 -2.079 -5.044 1.00 90.69 95 ALA A C 1
ATOM 734 O O . ALA A 1 95 ? -3.937 -1.829 -5.701 1.00 90.69 95 ALA A O 1
ATOM 735 N N . GLY A 1 96 ? -5.501 -3.296 -5.068 1.00 89.81 96 GLY A N 1
ATOM 736 C CA . GLY A 1 96 ? -4.941 -4.433 -5.810 1.00 89.81 96 GLY A CA 1
ATOM 737 C C . GLY A 1 96 ? -3.843 -5.216 -5.078 1.00 89.81 96 GLY A C 1
ATOM 738 O O . GLY A 1 96 ? -3.323 -6.178 -5.639 1.00 89.81 96 GLY A O 1
ATOM 739 N N . HIS A 1 97 ? -3.543 -4.875 -3.823 1.00 91.06 97 HIS A N 1
ATOM 740 C CA . HIS A 1 97 ? -2.522 -5.520 -2.994 1.00 91.06 97 HIS A CA 1
ATOM 741 C C . HIS A 1 97 ? -3.148 -6.241 -1.801 1.00 91.06 97 HIS A C 1
ATOM 743 O O . HIS A 1 97 ? -4.127 -5.774 -1.225 1.00 91.06 97 HIS A O 1
ATOM 749 N N . ASN A 1 98 ? -2.580 -7.383 -1.414 1.00 92.81 98 ASN A N 1
ATOM 750 C CA . ASN A 1 98 ? -3.013 -8.112 -0.223 1.00 92.81 98 ASN A CA 1
ATOM 751 C C . ASN A 1 98 ? -2.296 -7.556 1.015 1.00 92.81 98 ASN A C 1
ATOM 753 O O . ASN A 1 98 ? -1.071 -7.666 1.119 1.00 92.81 98 ASN A O 1
ATOM 757 N N . VAL A 1 99 ? -3.055 -6.977 1.946 1.00 95.06 99 VAL A N 1
ATOM 758 C CA . VAL A 1 99 ? -2.534 -6.296 3.138 1.00 95.06 99 VAL A CA 1
ATOM 759 C C . VAL A 1 99 ? -3.195 -6.809 4.412 1.00 95.06 99 VAL A C 1
ATOM 761 O O . VAL A 1 99 ? -4.398 -7.049 4.451 1.00 95.06 99 VAL A O 1
ATOM 764 N N . CYS A 1 100 ? -2.417 -6.962 5.478 1.00 96.69 100 CYS A N 1
ATOM 765 C CA . CYS A 1 100 ? -2.927 -7.211 6.824 1.00 96.69 100 CYS A CA 1
ATOM 766 C C . CYS A 1 100 ? -3.012 -5.884 7.573 1.00 96.69 100 CYS A C 1
ATOM 768 O O . CYS A 1 100 ? -2.044 -5.125 7.561 1.00 96.69 100 CYS A O 1
ATOM 770 N N . ILE A 1 101 ? -4.139 -5.626 8.239 1.00 96.81 101 ILE A N 1
ATOM 771 C CA . ILE A 1 101 ? -4.410 -4.349 8.908 1.00 96.81 101 ILE A CA 1
ATOM 772 C C . ILE A 1 101 ? -4.512 -4.559 10.419 1.00 96.81 101 ILE A C 1
ATOM 774 O O . ILE A 1 101 ? -5.260 -5.418 10.895 1.00 96.81 101 ILE A O 1
ATOM 778 N N . GLY A 1 102 ? -3.757 -3.756 11.160 1.00 95.81 102 GLY A N 1
ATOM 779 C CA . GLY A 1 102 ? -3.786 -3.643 12.609 1.00 95.81 102 GLY A CA 1
ATOM 780 C C . GLY A 1 102 ? -4.405 -2.318 13.043 1.00 95.81 102 GLY A C 1
ATOM 781 O O . GLY A 1 102 ? -4.305 -1.301 12.355 1.00 95.81 102 GLY A O 1
ATOM 782 N N . VAL A 1 103 ? -5.068 -2.336 14.194 1.00 93.94 103 VAL A N 1
ATOM 783 C CA . VAL A 1 103 ? -5.592 -1.134 14.847 1.00 93.94 103 VAL A CA 1
ATOM 784 C C . VAL A 1 103 ? -5.244 -1.176 16.322 1.00 93.94 103 VAL A C 1
ATOM 786 O O . VAL A 1 103 ? -5.647 -2.107 17.026 1.00 93.94 103 VAL A O 1
ATOM 789 N N . GLN A 1 104 ? -4.562 -0.135 16.799 1.00 90.31 104 GLN A N 1
ATOM 790 C CA . GLN A 1 104 ? -4.179 0.018 18.195 1.00 90.31 104 GLN A CA 1
ATOM 791 C C . GLN A 1 104 ? -4.714 1.327 18.793 1.00 90.31 104 GLN A C 1
ATOM 793 O O . GLN A 1 104 ? -4.593 2.403 18.212 1.00 90.31 104 GLN A O 1
ATOM 798 N N . GLY A 1 105 ? -5.261 1.222 20.009 1.00 74.94 105 GLY A N 1
ATOM 799 C CA . GLY A 1 105 ? -5.631 2.361 20.852 1.00 74.94 105 GLY A CA 1
ATOM 800 C C . GLY A 1 105 ? -7.057 2.901 20.668 1.00 74.94 105 GLY A C 1
ATOM 801 O O . GLY A 1 105 ? -7.614 2.939 19.573 1.00 74.94 105 GLY A O 1
ATOM 802 N N . SER A 1 106 ? -7.637 3.335 21.791 1.00 64.50 106 SER A N 1
ATOM 803 C CA . SER A 1 106 ? -8.656 4.398 21.872 1.00 64.50 106 SER A CA 1
ATOM 804 C C . SER A 1 106 ? -8.489 5.202 23.178 1.00 64.50 106 SER A C 1
ATOM 806 O O . SER A 1 106 ? -9.462 5.613 23.805 1.00 64.50 106 SER A O 1
ATOM 808 N N . GLY A 1 107 ? -7.247 5.335 23.663 1.00 58.28 107 GLY A N 1
ATOM 809 C CA . GLY A 1 107 ? -6.968 5.848 25.012 1.00 58.28 107 GLY A CA 1
ATOM 810 C C . GLY A 1 107 ? -7.017 7.373 25.137 1.00 58.28 107 GLY A C 1
ATOM 811 O O . GLY A 1 107 ? -7.371 7.871 26.198 1.00 58.28 107 GLY A O 1
ATOM 812 N N . ASN A 1 108 ? -6.699 8.100 24.058 1.00 65.00 108 ASN A N 1
ATOM 813 C CA . ASN A 1 108 ? -6.503 9.558 24.058 1.00 65.00 108 ASN A CA 1
ATOM 814 C C . ASN A 1 108 ? -7.205 10.258 22.875 1.00 65.00 108 ASN A C 1
ATOM 816 O O . ASN A 1 108 ? -6.637 11.182 22.302 1.00 65.00 108 ASN A O 1
ATOM 820 N N . ASN A 1 109 ? -8.403 9.817 22.463 1.00 79.88 109 ASN A N 1
ATOM 821 C CA . ASN A 1 109 ? -9.082 10.330 21.252 1.00 79.88 109 ASN A CA 1
ATOM 822 C C . ASN A 1 109 ? -8.268 10.127 19.958 1.00 79.88 109 ASN A C 1
ATOM 824 O O . ASN A 1 109 ? -8.442 10.837 18.972 1.00 79.88 109 ASN A O 1
ATOM 828 N N . GLU A 1 110 ? -7.370 9.146 19.960 1.00 83.44 110 GLU A N 1
ATOM 829 C CA . GLU A 1 110 ? -6.541 8.783 18.818 1.00 83.44 110 GLU A CA 1
ATOM 830 C C . GLU A 1 110 ? -6.544 7.263 18.669 1.00 83.44 110 GLU A C 1
ATOM 832 O O . GLU A 1 110 ? -6.499 6.517 19.660 1.00 83.44 110 GLU A O 1
ATOM 837 N N . ARG A 1 111 ? -6.619 6.825 17.417 1.00 90.06 111 ARG A N 1
ATOM 838 C CA . ARG A 1 111 ? -6.491 5.440 16.988 1.00 90.06 111 ARG A CA 1
ATOM 839 C C . ARG A 1 111 ? -5.379 5.363 15.951 1.00 90.06 111 ARG A C 1
ATOM 841 O O . ARG A 1 111 ? -5.407 6.089 14.961 1.00 9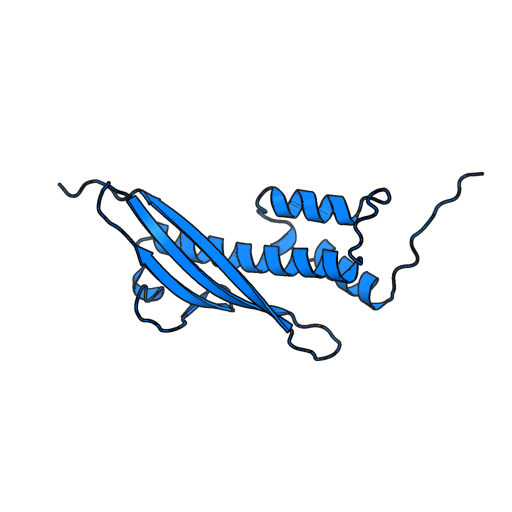0.06 111 ARG A O 1
ATOM 848 N N . MET A 1 112 ? -4.442 4.445 16.149 1.00 92.00 112 MET A N 1
ATOM 849 C CA . MET A 1 112 ? -3.396 4.164 15.175 1.00 92.00 112 MET A CA 1
ATOM 850 C C . MET A 1 112 ? -3.823 2.994 14.292 1.00 92.00 112 MET A C 1
ATOM 852 O O . MET A 1 112 ? -4.096 1.896 14.782 1.00 92.00 112 MET A O 1
ATOM 856 N N . TRP A 1 113 ? -3.881 3.248 12.993 1.00 95.38 113 TRP A N 1
ATOM 857 C CA . TRP A 1 113 ? -4.008 2.245 11.947 1.00 95.38 113 TRP A CA 1
ATOM 858 C C . TRP A 1 113 ? -2.615 1.866 11.471 1.00 95.38 113 TRP A C 1
ATOM 860 O O . TRP A 1 113 ? -1.785 2.740 11.229 1.00 95.38 113 TRP A O 1
ATOM 870 N N . GLU A 1 114 ? -2.365 0.577 11.305 1.00 95.81 114 GLU A N 1
ATOM 871 C CA . GLU A 1 114 ? -1.129 0.058 10.734 1.00 95.81 114 GLU A CA 1
ATOM 872 C C . GLU A 1 114 ? -1.433 -1.024 9.707 1.00 95.81 114 GLU A C 1
ATOM 874 O O . GLU A 1 114 ? -2.455 -1.708 9.785 1.00 95.81 114 GLU A O 1
ATOM 879 N N . TRP A 1 115 ? -0.562 -1.181 8.720 1.00 96.50 115 TRP A N 1
ATOM 880 C CA . TRP A 1 115 ? -0.716 -2.224 7.721 1.00 96.50 115 TRP A CA 1
ATOM 881 C C . TRP A 1 115 ? 0.620 -2.713 7.197 1.00 96.50 115 TRP A C 1
ATOM 883 O O . TRP A 1 115 ? 1.602 -1.974 7.120 1.00 96.50 115 TRP A O 1
ATOM 893 N N . HIS A 1 116 ? 0.622 -3.977 6.794 1.00 94.94 116 HIS A N 1
ATOM 894 C CA . HIS A 1 116 ? 1.772 -4.650 6.212 1.00 94.94 116 HIS A CA 1
ATOM 895 C C . HIS A 1 116 ? 1.321 -5.446 4.995 1.00 94.94 116 HIS A C 1
ATOM 897 O O . HIS A 1 116 ? 0.261 -6.078 5.021 1.00 94.94 116 HIS A O 1
ATOM 903 N N . GLY A 1 117 ? 2.132 -5.468 3.947 1.00 92.12 117 GLY A N 1
ATOM 904 C CA . GLY A 1 117 ? 1.817 -6.230 2.748 1.00 92.12 117 GLY A CA 1
ATOM 905 C C . GLY A 1 117 ? 3.014 -6.403 1.836 1.00 92.12 117 GLY A C 1
ATOM 906 O O . GLY A 1 117 ? 4.146 -6.077 2.195 1.00 92.12 117 GLY A O 1
ATOM 907 N N . HIS A 1 118 ? 2.737 -6.919 0.643 1.00 89.62 118 HIS A N 1
ATOM 908 C CA . HIS A 1 118 ? 3.722 -7.029 -0.420 1.00 89.62 118 HIS A CA 1
ATOM 909 C C . HIS A 1 118 ? 3.217 -6.349 -1.687 1.00 89.62 118 HIS A C 1
ATOM 911 O O . HIS A 1 118 ? 2.110 -6.636 -2.139 1.00 89.62 118 HIS A O 1
ATOM 917 N N . ILE A 1 119 ? 4.053 -5.500 -2.275 1.00 85.75 119 ILE A N 1
ATOM 918 C CA . ILE A 1 119 ? 3.865 -4.975 -3.623 1.00 85.75 119 ILE A CA 1
ATOM 919 C C . ILE A 1 119 ? 4.563 -5.923 -4.579 1.00 85.75 119 ILE A C 1
ATOM 921 O O . ILE A 1 119 ? 5.766 -6.164 -4.485 1.00 85.75 119 ILE A O 1
ATOM 925 N N . VAL A 1 120 ? 3.798 -6.484 -5.506 1.00 79.38 120 VAL A N 1
ATOM 926 C CA . VAL A 1 120 ? 4.337 -7.390 -6.514 1.00 79.38 120 VAL A CA 1
ATOM 927 C C . VAL A 1 120 ? 4.654 -6.586 -7.765 1.00 79.38 120 VAL A C 1
ATOM 929 O O . VAL A 1 120 ? 3.757 -6.128 -8.472 1.00 79.38 120 VAL A O 1
ATOM 932 N N . LEU A 1 121 ? 5.944 -6.418 -8.048 1.00 74.44 121 LEU A N 1
ATOM 933 C CA . LEU A 1 121 ? 6.389 -5.785 -9.283 1.00 74.44 121 LEU A CA 1
ATOM 934 C C . LEU A 1 121 ? 6.411 -6.818 -10.411 1.00 74.44 121 LEU A C 1
ATOM 936 O O . LEU A 1 121 ? 7.009 -7.885 -10.270 1.00 74.44 121 LEU A O 1
ATOM 940 N N . TYR A 1 122 ? 5.771 -6.484 -11.530 1.00 67.31 122 TYR A N 1
ATOM 941 C CA . TYR A 1 122 ? 5.914 -7.229 -12.777 1.00 67.31 122 TYR A CA 1
ATOM 942 C C . TYR A 1 122 ? 7.059 -6.615 -13.582 1.00 67.31 122 TYR A C 1
ATOM 944 O O . TYR A 1 122 ? 6.923 -5.489 -14.079 1.00 67.31 122 TYR A O 1
ATOM 952 N N . ASP A 1 123 ? 8.168 -7.344 -13.677 1.00 66.00 123 ASP A N 1
ATOM 953 C CA . ASP A 1 123 ? 9.215 -7.088 -14.662 1.00 66.00 123 ASP A CA 1
ATOM 954 C C . ASP A 1 123 ? 9.001 -8.010 -15.872 1.00 66.00 123 ASP A C 1
ATOM 956 O O . ASP A 1 123 ? 8.566 -9.155 -15.725 1.00 66.00 123 ASP A O 1
ATOM 960 N N . ASP A 1 124 ? 9.302 -7.508 -17.067 1.00 62.06 124 ASP A N 1
ATOM 961 C CA . ASP A 1 124 ? 9.142 -8.215 -18.344 1.00 62.06 124 ASP A CA 1
ATOM 962 C C . ASP A 1 124 ? 9.957 -9.527 -18.393 1.00 62.06 124 ASP A C 1
ATOM 964 O O . ASP A 1 124 ? 9.649 -10.416 -19.187 1.00 62.06 124 ASP A O 1
ATOM 968 N N . ASP A 1 125 ? 10.941 -9.682 -17.499 1.00 62.47 125 ASP A N 1
ATOM 969 C CA . ASP A 1 125 ? 11.751 -10.892 -17.311 1.00 62.47 125 ASP A CA 1
ATOM 970 C C . ASP A 1 125 ? 11.059 -11.995 -16.465 1.00 62.47 125 ASP A C 1
ATOM 972 O O . ASP A 1 125 ? 11.698 -12.972 -16.083 1.00 62.47 125 ASP A O 1
ATOM 976 N N . LEU A 1 126 ? 9.746 -11.887 -16.202 1.00 50.25 126 LEU A N 1
ATOM 977 C CA . LEU A 1 126 ? 8.895 -12.895 -15.529 1.00 50.25 126 LEU A CA 1
ATOM 978 C C . LEU A 1 126 ? 9.247 -13.209 -14.060 1.00 50.25 126 LEU A C 1
ATOM 980 O O . LEU A 1 126 ? 8.682 -14.135 -13.473 1.00 50.25 126 LEU A O 1
ATOM 984 N N . GLU A 1 127 ? 10.127 -12.435 -13.431 1.00 61.09 127 GLU A N 1
ATOM 985 C CA . GLU A 1 127 ? 10.471 -12.606 -12.020 1.00 61.09 127 GLU A CA 1
ATOM 986 C C . GLU A 1 127 ? 9.578 -11.729 -11.133 1.00 61.09 127 GLU A C 1
ATOM 988 O O . GLU A 1 127 ? 9.757 -10.516 -11.018 1.00 61.09 127 GLU A O 1
ATOM 993 N N . PHE A 1 128 ? 8.604 -12.356 -10.468 1.00 66.62 128 PHE A N 1
ATOM 994 C CA . PHE A 1 128 ? 7.842 -11.707 -9.404 1.00 66.62 128 PHE A CA 1
ATOM 995 C C . PHE A 1 128 ? 8.771 -11.415 -8.230 1.00 66.62 128 PHE A C 1
ATOM 997 O O . PHE A 1 128 ? 9.146 -12.324 -7.489 1.00 66.62 128 PHE A O 1
ATOM 1004 N N . THR A 1 129 ? 9.116 -10.144 -8.039 1.00 72.94 129 THR A N 1
ATOM 1005 C CA . THR A 1 129 ? 9.855 -9.726 -6.847 1.00 72.94 129 THR A CA 1
ATOM 1006 C C . THR A 1 129 ? 8.881 -9.069 -5.873 1.00 72.94 129 THR A C 1
ATOM 1008 O O . THR A 1 129 ? 8.475 -7.929 -6.120 1.00 72.94 129 THR A O 1
ATOM 1011 N N . PRO A 1 130 ? 8.453 -9.768 -4.805 1.00 79.88 130 PRO A N 1
ATOM 1012 C CA . PRO A 1 130 ? 7.604 -9.168 -3.790 1.00 79.88 130 PRO A CA 1
ATOM 1013 C C . PRO A 1 130 ? 8.425 -8.187 -2.956 1.00 79.88 130 PRO A C 1
ATOM 1015 O O . PRO A 1 130 ? 9.437 -8.559 -2.366 1.00 79.88 130 PRO A O 1
ATOM 1018 N N . GLU A 1 131 ? 7.962 -6.949 -2.875 1.00 85.38 131 GLU A N 1
ATOM 1019 C CA . GLU A 1 131 ? 8.530 -5.927 -2.004 1.00 85.38 131 GLU A CA 1
ATOM 1020 C C . GLU A 1 131 ? 7.666 -5.749 -0.773 1.00 85.38 131 GLU A C 1
ATOM 1022 O O . GLU A 1 131 ? 6.474 -5.475 -0.879 1.00 85.38 131 GLU A O 1
ATOM 1027 N N . TYR A 1 132 ? 8.251 -5.967 0.401 1.00 88.19 132 TYR A N 1
ATOM 1028 C CA . TYR A 1 132 ? 7.535 -5.795 1.656 1.00 88.19 132 TYR A CA 1
ATOM 1029 C C . TYR A 1 132 ? 7.411 -4.314 1.987 1.00 88.19 132 TYR A C 1
ATOM 1031 O O . TYR A 1 132 ? 8.408 -3.595 1.966 1.00 88.19 132 TYR A O 1
ATOM 1039 N N . PHE A 1 133 ? 6.214 -3.885 2.378 1.00 89.88 133 PHE A N 1
ATOM 1040 C CA . PHE A 1 133 ? 5.995 -2.524 2.844 1.00 89.88 133 PHE A CA 1
ATOM 1041 C C . PHE A 1 133 ? 5.213 -2.486 4.153 1.00 89.88 133 PHE A C 1
ATOM 1043 O O . PHE A 1 133 ? 4.440 -3.392 4.485 1.00 89.88 133 PHE A O 1
ATOM 1050 N N . TYR A 1 134 ? 5.428 -1.393 4.879 1.00 93.06 134 TYR A N 1
ATOM 1051 C CA . TYR A 1 134 ? 4.734 -1.041 6.107 1.00 93.06 134 TYR A CA 1
ATOM 1052 C C . TYR A 1 134 ? 4.199 0.381 5.993 1.00 93.06 134 TYR A C 1
ATOM 1054 O O . TYR A 1 134 ? 4.875 1.265 5.466 1.00 93.06 134 TYR A O 1
ATOM 1062 N N . GLY A 1 135 ? 3.008 0.619 6.528 1.00 92.12 135 GLY A N 1
ATOM 1063 C CA . GLY A 1 135 ? 2.480 1.964 6.671 1.00 92.12 135 GLY A CA 1
ATOM 1064 C C . GLY A 1 135 ? 1.620 2.113 7.912 1.00 92.12 135 GLY A C 1
ATOM 1065 O O . GLY A 1 135 ? 1.187 1.133 8.519 1.00 92.12 135 GLY A O 1
ATOM 1066 N N . SER A 1 136 ? 1.393 3.366 8.287 1.00 94.00 136 SER A N 1
ATOM 1067 C CA . SER A 1 136 ? 0.541 3.719 9.410 1.00 94.00 136 SER A CA 1
ATOM 1068 C C . SER A 1 136 ? -0.179 5.046 9.187 1.00 94.00 136 SER A C 1
ATOM 1070 O O . SER A 1 136 ? 0.238 5.883 8.380 1.00 94.00 136 SER A O 1
ATOM 1072 N N . TYR A 1 137 ? -1.293 5.219 9.894 1.00 93.00 137 TYR A N 1
ATOM 1073 C CA . TYR A 1 137 ? -2.109 6.426 9.891 1.00 93.00 137 TYR A CA 1
ATOM 1074 C C . TYR A 1 137 ? -2.734 6.648 11.268 1.00 93.00 137 TYR A C 1
ATOM 1076 O O . TYR A 1 137 ? -3.346 5.743 11.832 1.00 93.00 137 TYR A O 1
ATOM 1084 N N . ASN A 1 138 ? -2.618 7.869 11.785 1.00 90.94 138 ASN A N 1
ATOM 1085 C CA . ASN A 1 138 ? -3.256 8.261 13.033 1.00 90.94 138 ASN A CA 1
ATOM 1086 C C . ASN A 1 138 ? -4.595 8.941 12.750 1.00 90.94 138 ASN A C 1
ATOM 1088 O O . ASN A 1 138 ? -4.656 10.001 12.126 1.00 90.94 138 ASN A O 1
ATOM 1092 N N . GLU A 1 139 ? -5.663 8.323 13.236 1.00 90.19 139 GLU A N 1
ATOM 1093 C CA . GLU A 1 139 ? -7.021 8.842 13.187 1.00 90.19 139 GLU A CA 1
ATOM 1094 C C . GLU A 1 139 ? -7.344 9.557 14.501 1.00 90.19 139 GLU A C 1
ATOM 1096 O O . GLU A 1 139 ? -7.244 8.968 15.580 1.00 90.19 139 GLU A O 1
ATOM 1101 N N . ILE A 1 140 ? -7.783 10.814 14.412 1.00 86.56 140 ILE A N 1
ATOM 1102 C CA . ILE A 1 140 ? -8.343 11.538 15.556 1.00 86.56 140 ILE A CA 1
ATOM 1103 C C . ILE A 1 140 ? -9.814 11.141 15.680 1.00 86.56 140 ILE A C 1
ATOM 1105 O O . ILE A 1 140 ? -10.626 11.454 14.810 1.00 86.56 140 ILE A O 1
ATOM 1109 N N . VAL A 1 141 ? -10.157 10.466 16.772 1.00 80.94 141 VAL A N 1
ATOM 1110 C CA . VAL A 1 141 ? -11.518 10.017 17.073 1.00 80.94 141 VAL A CA 1
ATOM 1111 C C . VAL A 1 141 ? -12.174 11.060 17.972 1.00 80.94 141 VAL A C 1
ATOM 1113 O O . VAL A 1 141 ? -11.593 11.464 18.977 1.00 80.94 141 VAL A O 1
ATOM 1116 N N . ALA A 1 142 ? -13.380 11.516 17.632 1.00 71.69 142 ALA A N 1
ATOM 1117 C CA . ALA A 1 142 ? -14.111 12.438 18.497 1.00 71.69 142 ALA A CA 1
ATOM 1118 C C . ALA A 1 142 ? -14.329 11.822 19.900 1.00 71.69 142 ALA A C 1
ATOM 1120 O O . ALA A 1 142 ? -14.491 10.601 20.005 1.00 71.69 142 ALA A O 1
ATOM 1121 N N . PRO A 1 143 ? -14.356 12.636 20.974 1.00 64.69 143 PRO A N 1
ATOM 1122 C CA . PRO A 1 143 ? -14.715 12.146 22.301 1.00 64.69 143 PRO A CA 1
ATOM 1123 C C . PRO A 1 143 ? -16.096 11.480 22.255 1.00 64.69 143 PRO A C 1
ATOM 1125 O O . PRO A 1 143 ? -17.013 12.014 21.632 1.00 64.69 143 PRO A O 1
ATOM 1128 N N . GLN A 1 144 ? -16.250 10.329 22.908 1.00 58.09 144 GLN A N 1
ATOM 1129 C CA . GLN A 1 144 ? -17.577 9.755 23.143 1.00 58.09 144 GLN A CA 1
ATOM 1130 C C . GLN A 1 144 ? -18.276 10.611 24.215 1.00 58.09 144 GLN A C 1
ATOM 1132 O O . GLN A 1 144 ? -17.747 10.728 25.321 1.00 58.09 144 GLN A O 1
ATOM 1137 N N . GLU A 1 145 ? -19.396 11.254 23.861 1.00 48.12 145 GLU A N 1
ATOM 1138 C CA . GLU A 1 145 ? -20.290 11.970 24.797 1.00 48.12 145 GLU A CA 1
ATOM 1139 C C . GLU A 1 145 ? -21.075 11.014 25.705 1.00 48.12 145 GLU A C 1
ATOM 1141 O O . GLU A 1 145 ? -21.490 9.932 25.222 1.00 48.12 145 GLU A O 1
#

Organism: NCBI:txid337451

Secondary structure (DSSP, 8-state):
----------HHHHHHHHHHHH-GGGTS---HHHHHHHHHHH-TT---SS-HHHHHHHHHHHHHHHHHHHHHHHHHHHT-GGGGTTTSS--EEETTEEEEEEEE--SSSEEEEEEEEEEEE--TT---EEEEEEEEEEEEPPPP-

Foldseek 3Di:
DDPPPPPPDDPQLVVLLVCLVPPVLNVPDDDPVLVVLNVVLVDPPDPPVADSVRSSVVSVVSSLVVQQVVQQVVCVVVVVCVQLVEPVPAWHQGSNWTKHWHWDDPDPQKIKIKIKTWDFDDDPVRDTDTDIDIDMDIDRHDDDD

Sequence (145 aa):
MNSNNRFNLSERDSRLLNRILNDPNLNTNYSQPIIELIASILSPSLSLSISIYERCRLIIVAGEEAKVREEIVSITLSGNTESLRANSGQGVMVAGHNVCIGVQGSGNNERMWEWHGHIVLYDDDLEFTPEYFYGSYNEIVAPQE

pLDDT: mean 76.68, std 16.07, range [32.34, 96.81]

Radius of gyration: 19.0 Å; chains: 1; bounding box: 54×34×52 Å